Protein AF-A0A7J5WB20-F1 (afdb_monomer_lite)

Radius of gyration: 25.67 Å; chains: 1; bounding box: 65×52×54 Å

Sequence (97 aa):
MRTLISEVIPMSEERVEYGTKPAQFRLPQWAHEFLVRESAELQITKTDIVLRALEEYRRQRSDELLGREYAQTAAEDRVHAQAWDATLKDGLESGEW

Foldseek 3Di:
DDDDDPPPPPPPPPVPPPDPDDDDDDDDPVVVVVLVVVCVVVVHHSVVVVVVVVVVVVVVVVVVVVVVVCVVCVVVCPVVVVVVVVCPCPPVPPDDD

Structure (mmCIF, N/CA/C/O backbone):
data_AF-A0A7J5WB20-F1
#
_entry.id   AF-A0A7J5WB20-F1
#
loop_
_atom_site.group_PDB
_atom_site.id
_atom_site.type_symbol
_atom_site.label_atom_id
_atom_site.label_alt_id
_atom_site.label_comp_id
_atom_site.label_asym_id
_atom_site.label_entity_id
_atom_site.label_seq_id
_atom_site.pdbx_PDB_ins_code
_atom_site.Cartn_x
_atom_site.Cartn_y
_atom_site.Cartn_z
_atom_site.occupancy
_atom_site.B_iso_or_equiv
_atom_site.auth_seq_id
_atom_site.auth_comp_id
_atom_site.auth_asym_id
_atom_site.auth_atom_id
_atom_site.pdbx_PDB_model_num
ATOM 1 N N . MET A 1 1 ? 5.942 44.295 -38.901 1.00 38.94 1 MET A N 1
ATOM 2 C CA . MET A 1 1 ? 6.241 44.314 -37.453 1.00 38.94 1 MET A CA 1
ATOM 3 C C . MET A 1 1 ? 5.068 43.686 -36.721 1.00 38.94 1 MET A C 1
ATOM 5 O O . MET A 1 1 ? 3.994 44.269 -36.729 1.00 38.94 1 MET A O 1
ATOM 9 N N . ARG A 1 2 ? 5.231 42.467 -36.197 1.00 39.66 2 ARG A N 1
ATOM 10 C CA . ARG A 1 2 ? 4.198 41.737 -35.449 1.00 39.66 2 ARG A CA 1
ATOM 11 C C . ARG A 1 2 ? 4.810 41.362 -34.103 1.00 39.66 2 ARG A C 1
ATOM 13 O O . ARG A 1 2 ? 5.754 40.581 -34.063 1.00 39.66 2 ARG A O 1
ATOM 20 N N . THR A 1 3 ? 4.330 41.992 -33.044 1.00 42.38 3 THR A N 1
ATOM 21 C CA . THR A 1 3 ? 4.740 41.733 -31.664 1.00 42.38 3 THR A CA 1
ATOM 22 C C . THR A 1 3 ? 4.058 40.445 -31.212 1.00 42.38 3 THR A C 1
ATOM 24 O O . THR A 1 3 ? 2.830 40.380 -31.212 1.00 42.38 3 THR A O 1
ATOM 27 N N . LEU A 1 4 ? 4.831 39.407 -30.888 1.00 45.53 4 LEU A N 1
ATOM 28 C CA . LEU A 1 4 ? 4.315 38.206 -30.232 1.00 45.53 4 LEU A CA 1
ATOM 29 C C . LEU A 1 4 ? 4.317 38.467 -28.726 1.00 45.53 4 LEU A C 1
ATOM 31 O O . LEU A 1 4 ? 5.369 38.674 -28.123 1.00 45.53 4 LEU A O 1
ATOM 35 N N . ILE A 1 5 ? 3.120 38.520 -28.152 1.00 49.91 5 ILE A N 1
ATOM 36 C CA . ILE A 1 5 ? 2.901 38.572 -26.711 1.00 49.91 5 ILE A CA 1
ATOM 37 C C . ILE A 1 5 ? 3.311 37.202 -26.171 1.00 49.91 5 ILE A C 1
ATOM 39 O O . ILE A 1 5 ? 2.685 36.192 -26.479 1.00 49.91 5 ILE A O 1
ATOM 43 N N . SER A 1 6 ? 4.409 37.181 -25.420 1.00 45.25 6 SER A N 1
ATOM 44 C CA . SER A 1 6 ? 4.780 36.054 -24.573 1.00 45.25 6 SER A CA 1
ATOM 45 C C . SER A 1 6 ? 3.770 36.010 -23.431 1.00 45.25 6 SER A C 1
ATOM 47 O O . SER A 1 6 ? 3.848 36.812 -22.499 1.00 45.25 6 SER A O 1
ATOM 49 N N . GLU A 1 7 ? 2.771 35.138 -23.536 1.00 46.16 7 GLU A N 1
ATOM 50 C CA . GLU A 1 7 ? 1.910 34.802 -22.406 1.00 46.16 7 GLU A CA 1
ATOM 51 C C . GLU A 1 7 ? 2.742 33.981 -21.420 1.00 46.16 7 GLU A C 1
ATOM 53 O O . GLU A 1 7 ? 2.820 32.756 -21.467 1.00 46.16 7 GLU A O 1
ATOM 58 N N . VAL A 1 8 ? 3.431 34.702 -20.537 1.00 49.91 8 VAL A N 1
ATOM 59 C CA . VAL A 1 8 ? 3.986 34.149 -19.310 1.00 49.91 8 VAL A CA 1
ATOM 60 C C . VAL A 1 8 ? 2.789 33.737 -18.466 1.00 49.91 8 VAL A C 1
ATOM 62 O O . VAL A 1 8 ? 2.136 34.580 -17.854 1.00 49.91 8 VAL A O 1
ATOM 65 N N . ILE A 1 9 ? 2.473 32.443 -18.476 1.00 51.94 9 ILE A N 1
ATOM 66 C CA . ILE A 1 9 ? 1.544 31.842 -17.521 1.00 51.94 9 ILE A CA 1
ATOM 67 C C . ILE A 1 9 ? 2.116 32.152 -16.132 1.00 51.94 9 ILE A C 1
ATOM 69 O O . ILE A 1 9 ? 3.223 31.694 -15.832 1.00 51.94 9 ILE A O 1
ATOM 73 N N . PRO A 1 10 ? 1.433 32.940 -15.283 1.00 41.03 10 PRO A N 1
ATOM 74 C CA . PRO A 1 10 ? 1.880 33.104 -13.916 1.00 41.03 10 PRO A CA 1
ATOM 75 C C . PRO A 1 10 ? 1.727 31.744 -13.240 1.00 41.03 10 PRO A C 1
ATOM 77 O O . PRO A 1 10 ? 0.618 31.288 -12.966 1.00 41.03 10 PRO A O 1
ATOM 80 N N . MET A 1 11 ? 2.856 31.079 -12.996 1.00 41.00 11 MET A N 1
ATOM 81 C CA . MET A 1 11 ? 2.939 30.012 -12.011 1.00 41.00 11 MET A CA 1
ATOM 82 C C . MET A 1 11 ? 2.672 30.670 -10.661 1.00 41.00 11 MET A C 1
ATOM 84 O O . MET A 1 11 ? 3.585 31.149 -9.993 1.00 41.00 11 MET A O 1
ATOM 88 N N . SER A 1 12 ? 1.398 30.780 -10.291 1.00 48.44 12 SER A N 1
ATOM 89 C CA . SER A 1 12 ? 1.026 31.014 -8.909 1.00 48.44 12 SER A CA 1
ATOM 90 C C . SER A 1 12 ? 1.603 29.847 -8.121 1.00 48.44 12 SER A C 1
ATOM 92 O O . SER A 1 12 ? 1.083 28.733 -8.185 1.00 48.44 12 SER A O 1
ATOM 94 N N . GLU A 1 13 ? 2.712 30.094 -7.423 1.00 46.03 13 GLU A N 1
ATOM 95 C CA . GLU A 1 13 ? 3.204 29.255 -6.337 1.00 46.03 13 GLU A CA 1
ATOM 96 C C . GLU A 1 13 ? 2.174 29.299 -5.202 1.00 46.03 13 GLU A C 1
ATOM 98 O O . GLU A 1 13 ? 2.402 29.852 -4.126 1.00 46.03 13 GLU A O 1
ATOM 103 N N . GLU A 1 14 ? 1.001 28.718 -5.436 1.00 42.81 14 GLU A N 1
ATOM 104 C CA . GLU A 1 14 ? 0.169 28.240 -4.354 1.00 42.81 14 GLU A CA 1
ATOM 105 C C . GLU A 1 14 ? 0.960 27.078 -3.758 1.00 42.81 14 GLU A C 1
ATOM 107 O O . GLU A 1 14 ? 0.908 25.936 -4.216 1.00 42.81 14 GLU A O 1
ATOM 112 N N . ARG A 1 15 ? 1.802 27.393 -2.769 1.00 44.03 15 ARG A N 1
ATOM 113 C CA . ARG A 1 15 ? 2.320 26.389 -1.851 1.00 44.03 15 ARG A CA 1
ATOM 114 C C . ARG A 1 15 ? 1.095 25.825 -1.153 1.00 44.03 15 ARG A C 1
ATOM 116 O O . ARG A 1 15 ? 0.662 26.355 -0.136 1.00 44.03 15 ARG A O 1
ATOM 123 N N . VAL A 1 16 ? 0.497 24.798 -1.752 1.00 43.44 16 VAL A N 1
ATOM 124 C CA . VAL A 1 16 ? -0.521 23.987 -1.106 1.00 43.44 16 VAL A CA 1
ATOM 125 C C . VAL A 1 16 ? 0.179 23.412 0.110 1.00 43.44 16 VAL A C 1
ATOM 127 O O . VAL A 1 16 ? 0.992 22.495 0.015 1.00 43.44 16 VAL A O 1
ATOM 130 N N . GLU A 1 17 ? -0.058 24.031 1.258 1.00 43.62 17 GLU A N 1
ATOM 131 C CA . GLU A 1 17 ? 0.286 23.460 2.542 1.00 43.62 17 GLU A CA 1
ATOM 132 C C . GLU A 1 17 ? -0.507 22.151 2.607 1.00 43.62 17 GLU A C 1
ATOM 134 O O . GLU A 1 17 ? -1.719 22.149 2.835 1.00 43.62 17 GLU A O 1
ATOM 139 N N . TYR A 1 18 ? 0.144 21.026 2.301 1.00 51.94 18 TYR A N 1
ATOM 140 C CA . TYR A 1 18 ? -0.447 19.694 2.408 1.00 51.94 18 TYR A CA 1
ATOM 141 C C . TYR A 1 18 ? -0.582 19.334 3.892 1.00 51.94 18 TYR A C 1
ATOM 143 O O . TYR A 1 18 ? 0.033 18.396 4.390 1.00 51.94 18 TYR A O 1
ATOM 151 N N . GLY A 1 19 ? -1.376 20.106 4.632 1.00 55.00 19 GLY A N 1
ATOM 152 C CA . GLY A 1 19 ? -1.838 19.701 5.944 1.00 55.00 19 GLY A CA 1
ATOM 153 C C . GLY A 1 19 ? -2.626 18.410 5.773 1.00 55.00 19 GLY A C 1
ATOM 154 O O . GLY A 1 19 ? -3.632 18.378 5.059 1.00 55.00 19 GLY A O 1
ATOM 155 N N . THR A 1 20 ? -2.171 17.328 6.401 1.00 69.12 20 THR A N 1
ATOM 156 C CA . THR A 1 20 ? -2.898 16.058 6.413 1.00 69.12 20 THR A CA 1
ATOM 157 C C . THR A 1 20 ? -4.192 16.249 7.197 1.00 69.12 20 THR A C 1
ATOM 159 O O . THR A 1 20 ? -4.211 16.165 8.426 1.00 69.12 20 THR A O 1
ATOM 162 N N . LYS A 1 21 ? -5.288 16.557 6.497 1.00 80.94 21 LYS A N 1
ATOM 163 C CA . LYS A 1 21 ? -6.620 16.606 7.103 1.00 80.94 21 LYS A CA 1
ATOM 164 C C . LYS A 1 21 ? -7.089 15.173 7.369 1.00 80.94 21 LYS A C 1
ATOM 166 O O . LYS A 1 21 ? -7.007 14.345 6.460 1.00 80.94 21 LYS A O 1
ATOM 171 N N . PRO A 1 22 ? -7.602 14.861 8.572 1.00 81.88 22 PRO A N 1
ATOM 172 C CA . PRO A 1 22 ? -8.196 13.558 8.835 1.00 81.88 22 PRO A CA 1
ATOM 173 C C . PRO A 1 22 ? -9.345 13.295 7.857 1.00 81.88 22 PRO A C 1
ATOM 175 O O . PRO A 1 22 ? -10.269 14.102 7.749 1.00 81.88 22 PRO A O 1
ATOM 178 N N . ALA A 1 23 ? -9.291 12.167 7.153 1.00 85.19 23 ALA A N 1
ATOM 179 C CA . ALA A 1 23 ? -10.349 11.720 6.256 1.00 85.19 23 ALA A CA 1
ATOM 180 C C . ALA A 1 23 ? -11.135 10.571 6.900 1.00 85.19 23 ALA A C 1
ATOM 182 O O . ALA A 1 23 ? -10.564 9.712 7.570 1.00 85.19 23 ALA A O 1
ATOM 183 N N . GLN A 1 24 ? -12.450 10.546 6.679 1.00 89.56 24 GLN A N 1
ATOM 184 C CA . GLN A 1 24 ? -13.328 9.456 7.102 1.00 89.56 24 GLN A CA 1
ATOM 185 C C . GLN A 1 24 ? -13.943 8.800 5.869 1.00 89.56 24 GLN A C 1
ATOM 187 O O . GLN A 1 24 ? -14.426 9.483 4.969 1.00 89.56 24 GLN A O 1
ATOM 192 N N . PHE A 1 25 ? -13.948 7.472 5.833 1.00 90.25 25 PHE A N 1
ATOM 193 C CA . PHE A 1 25 ? -14.527 6.689 4.746 1.00 90.25 25 PHE A CA 1
ATOM 194 C C . PHE A 1 25 ? -15.193 5.433 5.301 1.00 90.25 25 PHE A C 1
ATOM 196 O O . PHE A 1 25 ? -14.894 4.977 6.405 1.00 90.25 25 PHE A O 1
ATOM 203 N N . ARG A 1 26 ? -16.142 4.888 4.537 1.00 94.31 26 ARG A N 1
ATOM 204 C CA . ARG A 1 26 ? -16.849 3.659 4.899 1.00 94.31 26 ARG A CA 1
ATOM 205 C C . ARG A 1 26 ? -16.148 2.467 4.273 1.00 94.31 26 ARG A C 1
ATOM 207 O O . ARG A 1 26 ? -15.760 2.519 3.110 1.00 94.31 26 ARG A O 1
ATOM 214 N N . LEU A 1 27 ? -16.036 1.394 5.043 1.00 95.25 27 LEU A N 1
ATOM 215 C CA . LEU A 1 27 ? -15.459 0.134 4.605 1.00 95.25 27 LEU A CA 1
ATOM 216 C C . LEU A 1 27 ? -16.492 -0.989 4.720 1.00 95.25 27 LEU A C 1
ATOM 218 O O . LEU A 1 27 ? -17.333 -0.949 5.624 1.00 95.25 27 LEU A O 1
ATOM 222 N N . PRO A 1 28 ? -16.426 -2.004 3.845 1.00 97.56 28 PRO A N 1
ATOM 223 C CA . PRO A 1 28 ? -17.145 -3.247 4.077 1.00 97.56 28 PRO A CA 1
ATOM 224 C C . PRO A 1 28 ? -16.632 -3.925 5.358 1.00 97.56 28 PRO A C 1
ATOM 226 O O . PRO A 1 28 ? -15.481 -3.738 5.759 1.00 97.56 28 PRO A O 1
ATOM 229 N N . GLN A 1 29 ? -17.484 -4.738 5.990 1.00 97.50 29 GLN A N 1
ATOM 230 C CA . GLN A 1 29 ? -17.191 -5.370 7.282 1.00 97.50 29 GLN A CA 1
ATOM 231 C C . GLN A 1 29 ? -15.866 -6.147 7.278 1.00 97.50 29 GLN A C 1
ATOM 233 O O . GLN A 1 29 ? -15.043 -5.941 8.167 1.00 97.50 29 GLN A O 1
ATOM 238 N N . TRP A 1 30 ? -15.621 -6.955 6.241 1.00 98.12 30 TRP A N 1
ATOM 239 C CA . TRP A 1 30 ? -14.396 -7.753 6.117 1.00 98.12 30 TRP A CA 1
ATOM 240 C C . TRP A 1 30 ? -13.124 -6.892 6.133 1.00 98.12 30 TRP A C 1
ATOM 242 O O . TRP A 1 30 ? -12.111 -7.285 6.705 1.00 98.12 30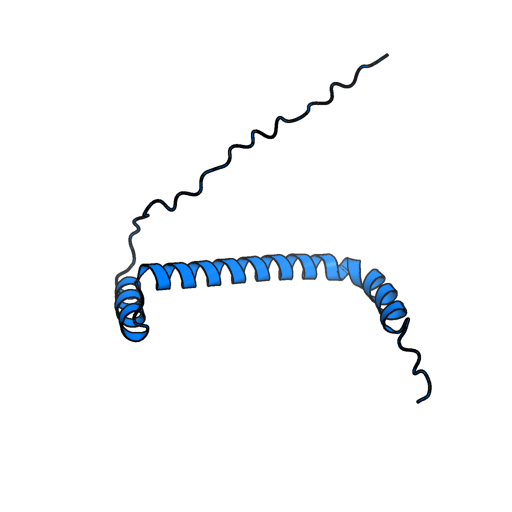 TRP A O 1
ATOM 252 N N . ALA A 1 31 ? -13.167 -5.697 5.534 1.00 97.19 31 ALA A N 1
ATOM 253 C CA . ALA A 1 31 ? -12.014 -4.805 5.476 1.00 97.19 31 ALA A CA 1
ATOM 254 C C . ALA A 1 31 ? -11.763 -4.168 6.843 1.00 97.19 31 ALA A C 1
ATOM 256 O O . ALA A 1 31 ? -10.618 -3.992 7.248 1.00 97.19 31 ALA A O 1
ATOM 257 N N . HIS A 1 32 ? -12.825 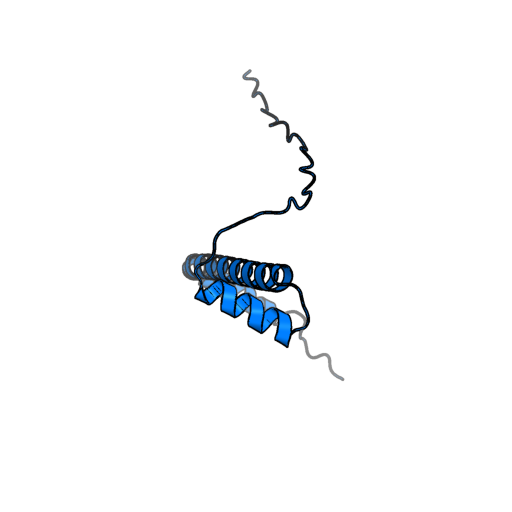-3.866 7.591 1.00 97.12 32 HIS A N 1
ATOM 258 C CA . HIS A 1 32 ? -12.672 -3.394 8.959 1.00 97.12 32 HIS A CA 1
ATOM 259 C C . HIS A 1 32 ? -12.088 -4.481 9.876 1.00 97.12 32 HIS A C 1
ATOM 261 O O . HIS A 1 32 ? -11.181 -4.186 10.652 1.00 97.12 32 HIS A O 1
ATOM 267 N N . GLU A 1 33 ? -12.558 -5.726 9.758 1.00 98.00 33 GLU A N 1
ATOM 268 C CA . GLU A 1 33 ? -12.021 -6.880 10.494 1.00 98.00 33 GLU A CA 1
ATOM 269 C C . GLU A 1 33 ? -10.544 -7.124 10.166 1.00 98.00 33 GLU A C 1
ATOM 271 O O . GLU A 1 33 ? -9.735 -7.304 11.076 1.00 98.00 33 GLU A O 1
ATOM 276 N N . PHE A 1 34 ? -10.179 -7.041 8.883 1.00 97.88 34 PHE A N 1
ATOM 277 C CA . PHE A 1 34 ? -8.790 -7.083 8.432 1.00 97.88 34 PHE A CA 1
ATOM 278 C C . PHE A 1 34 ? -7.955 -5.993 9.113 1.00 97.88 34 PHE A C 1
ATOM 280 O O . PHE A 1 34 ? -6.972 -6.306 9.777 1.00 97.88 34 PHE A O 1
ATOM 287 N N . LEU A 1 35 ? -8.377 -4.724 9.040 1.00 97.56 35 LEU A N 1
ATOM 288 C CA . LEU A 1 35 ? -7.637 -3.621 9.661 1.00 97.56 35 LEU A CA 1
ATOM 289 C C . LEU A 1 35 ? -7.463 -3.814 11.171 1.00 97.56 35 LEU A C 1
ATOM 291 O O . LEU A 1 35 ? -6.392 -3.521 11.690 1.00 97.56 35 LEU A O 1
ATOM 295 N N . VAL A 1 36 ? -8.493 -4.291 11.880 1.00 97.75 36 VAL A N 1
ATOM 296 C CA . VAL A 1 36 ? -8.403 -4.590 13.319 1.00 97.75 36 VAL A CA 1
ATOM 297 C C . VAL A 1 36 ? -7.333 -5.643 13.582 1.00 97.75 36 VAL A C 1
ATOM 299 O O . VAL A 1 36 ? -6.444 -5.389 14.394 1.00 97.75 36 VAL A O 1
ATOM 302 N N . ARG A 1 37 ? -7.390 -6.782 12.885 1.00 98.38 37 ARG A N 1
ATOM 303 C CA . ARG A 1 37 ? -6.450 -7.888 13.084 1.00 98.38 37 ARG A CA 1
ATOM 304 C C . ARG A 1 37 ? -5.013 -7.470 12.776 1.00 98.38 37 ARG A C 1
ATOM 306 O O . ARG A 1 37 ? -4.163 -7.572 13.652 1.00 98.38 37 ARG A O 1
ATOM 313 N N . GLU A 1 38 ? -4.761 -6.930 11.587 1.00 98.19 38 GLU A N 1
ATOM 314 C CA . GLU A 1 38 ? -3.401 -6.573 11.155 1.00 98.19 38 GLU A CA 1
ATOM 315 C C . GLU A 1 38 ? -2.790 -5.471 12.029 1.00 98.19 38 GLU A C 1
ATOM 317 O O . GLU A 1 38 ? -1.609 -5.518 12.365 1.00 98.19 38 GLU A O 1
ATOM 322 N N . SER A 1 39 ? -3.595 -4.482 12.440 1.00 97.69 39 SER A N 1
ATOM 323 C CA . SER A 1 39 ? -3.125 -3.425 13.345 1.00 97.69 39 SER A CA 1
ATOM 324 C C . SER A 1 39 ? -2.693 -3.984 14.705 1.00 97.69 39 SER A C 1
ATOM 326 O O . SER A 1 39 ? -1.684 -3.546 15.257 1.00 97.69 39 SER A O 1
ATOM 328 N N . ALA A 1 40 ? -3.409 -4.992 15.218 1.00 97.75 40 ALA A N 1
ATOM 329 C CA . ALA A 1 40 ? -3.068 -5.659 16.468 1.00 97.75 40 ALA A CA 1
ATOM 330 C C . ALA A 1 40 ? -1.820 -6.544 16.326 1.00 97.75 40 ALA A C 1
ATOM 332 O O . ALA A 1 40 ? -0.933 -6.476 17.174 1.00 97.75 40 ALA A O 1
ATOM 333 N N . GLU A 1 41 ? -1.731 -7.333 15.251 1.00 98.12 41 GLU A N 1
ATOM 334 C CA . GLU A 1 41 ? -0.592 -8.223 14.987 1.00 98.12 41 GLU A CA 1
ATOM 335 C C . GLU A 1 41 ? 0.715 -7.445 14.791 1.00 98.12 41 GLU A C 1
ATOM 337 O O . GLU A 1 41 ? 1.754 -7.832 15.324 1.00 98.12 41 GLU A O 1
ATOM 342 N N . LEU A 1 42 ? 0.662 -6.318 14.076 1.00 97.12 42 LEU A N 1
ATOM 343 C CA . LEU A 1 42 ? 1.833 -5.490 13.778 1.00 97.12 42 LEU A CA 1
ATOM 344 C C . LEU A 1 42 ? 2.103 -4.401 14.823 1.00 97.12 42 LEU A C 1
ATOM 346 O O . LEU A 1 42 ? 3.099 -3.692 14.701 1.00 97.12 42 LEU A O 1
ATOM 350 N N . GLN A 1 43 ? 1.236 -4.257 15.831 1.00 97.75 43 GLN A N 1
ATOM 351 C CA . GLN A 1 43 ? 1.301 -3.202 16.853 1.00 97.75 43 GLN A CA 1
ATOM 352 C C . GLN A 1 43 ? 1.373 -1.779 16.265 1.00 97.75 43 GLN A C 1
ATOM 354 O O . GLN A 1 43 ? 2.081 -0.912 16.776 1.00 97.75 43 GLN A O 1
ATOM 359 N N . ILE A 1 44 ? 0.628 -1.528 1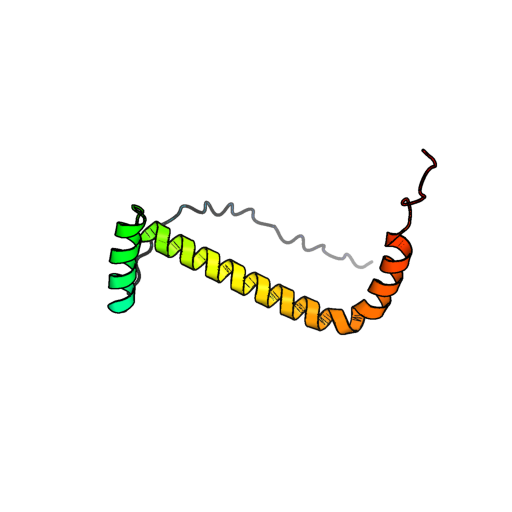5.187 1.00 97.00 44 ILE A N 1
ATOM 360 C CA . ILE A 1 44 ? 0.535 -0.211 14.535 1.00 97.00 44 ILE A CA 1
ATOM 361 C C . ILE A 1 44 ? -0.915 0.260 14.463 1.00 97.00 44 ILE A C 1
ATOM 363 O O . ILE A 1 44 ? -1.838 -0.465 14.828 1.00 97.00 44 ILE A O 1
ATOM 367 N N . THR A 1 45 ? -1.157 1.484 13.996 1.00 97.06 45 THR A N 1
ATOM 368 C CA . THR A 1 45 ? -2.530 1.984 13.874 1.00 97.06 45 THR A CA 1
ATOM 369 C C . THR A 1 45 ? -3.211 1.457 12.608 1.00 97.06 45 THR A C 1
ATOM 371 O O . THR A 1 45 ? -2.571 1.155 11.601 1.00 97.06 45 THR A O 1
ATOM 374 N N . LYS A 1 46 ? -4.550 1.411 12.609 1.00 95.25 46 LYS A N 1
ATOM 375 C CA . LYS A 1 46 ? -5.331 1.128 11.389 1.00 95.25 46 LYS A CA 1
ATOM 376 C C . LYS A 1 46 ? -5.006 2.118 10.264 1.00 95.25 46 LYS A C 1
ATOM 378 O O . LYS A 1 46 ? -5.007 1.734 9.099 1.00 95.25 46 LYS A O 1
ATOM 383 N N . THR A 1 47 ? -4.713 3.372 10.613 1.00 94.50 47 THR A N 1
ATOM 384 C CA . THR A 1 47 ? -4.286 4.403 9.661 1.00 94.50 47 THR A CA 1
ATOM 385 C C . THR A 1 47 ? -2.976 4.014 8.986 1.00 94.50 47 THR A C 1
ATOM 387 O O . THR A 1 47 ? -2.892 4.105 7.767 1.00 94.50 47 THR A O 1
ATOM 390 N N . ASP A 1 48 ? -1.994 3.507 9.733 1.00 95.50 48 ASP A N 1
ATOM 391 C CA . ASP A 1 48 ? -0.715 3.067 9.162 1.00 95.50 48 ASP A CA 1
ATOM 392 C C . ASP A 1 48 ? -0.903 1.914 8.173 1.00 95.50 48 ASP A C 1
ATOM 394 O O . ASP A 1 48 ? -0.292 1.909 7.106 1.00 95.50 48 ASP A O 1
ATOM 398 N N . ILE A 1 49 ? -1.789 0.962 8.485 1.00 96.75 49 ILE A N 1
ATOM 399 C CA . ILE A 1 49 ? -2.138 -0.131 7.564 1.00 96.75 49 ILE A CA 1
ATOM 400 C C . ILE A 1 49 ? -2.748 0.424 6.271 1.00 96.75 49 ILE A C 1
ATOM 402 O O . ILE A 1 49 ? -2.347 0.026 5.178 1.00 96.75 49 ILE A O 1
ATOM 406 N N . VAL A 1 50 ? -3.686 1.372 6.379 1.00 95.62 50 VAL A N 1
ATOM 407 C CA . VAL A 1 50 ? -4.307 2.019 5.212 1.00 95.62 50 VAL A CA 1
ATOM 408 C C . VAL A 1 50 ? -3.267 2.777 4.387 1.00 95.62 50 VAL A C 1
ATOM 410 O O . VAL A 1 50 ? -3.255 2.648 3.166 1.00 95.62 50 VAL A O 1
ATOM 413 N N . LEU A 1 51 ? -2.369 3.528 5.026 1.00 94.56 51 LEU A N 1
ATOM 414 C CA . LEU A 1 51 ? -1.311 4.265 4.334 1.00 94.56 51 LEU A CA 1
ATOM 415 C C . LEU A 1 51 ? -0.350 3.323 3.603 1.00 94.56 51 LEU A C 1
ATOM 417 O O . LEU A 1 51 ? -0.008 3.585 2.453 1.00 94.56 51 LEU A O 1
ATOM 421 N N . ARG A 1 52 ? 0.026 2.194 4.216 1.00 96.44 52 ARG A N 1
ATOM 422 C CA . ARG A 1 52 ? 0.837 1.158 3.557 1.00 96.44 52 ARG A CA 1
ATOM 423 C C . ARG A 1 52 ? 0.130 0.571 2.337 1.00 96.44 52 ARG A C 1
ATOM 425 O O . ARG A 1 52 ? 0.752 0.437 1.289 1.00 96.44 52 ARG A O 1
ATOM 432 N N . ALA A 1 53 ? -1.162 0.265 2.449 1.00 95.31 53 ALA A N 1
ATOM 433 C CA . ALA A 1 53 ? -1.946 -0.249 1.327 1.00 95.31 53 ALA A CA 1
ATOM 434 C C . ALA A 1 53 ? -2.062 0.770 0.178 1.00 95.31 53 ALA A C 1
ATOM 436 O O . ALA A 1 53 ? -1.965 0.401 -0.991 1.00 95.31 53 ALA A O 1
ATOM 437 N N . LEU A 1 54 ? -2.236 2.056 0.499 1.00 95.12 54 LEU A N 1
ATOM 438 C CA . LEU A 1 54 ? -2.286 3.128 -0.498 1.00 95.12 54 LEU A CA 1
ATOM 439 C C . LEU A 1 54 ? -0.936 3.344 -1.185 1.00 95.12 54 LEU A C 1
ATOM 441 O O . LEU A 1 54 ? -0.902 3.558 -2.394 1.00 95.12 54 LEU A O 1
ATOM 445 N N . GLU A 1 55 ? 0.165 3.268 -0.439 1.00 94.44 55 GLU A N 1
ATOM 446 C CA . GLU A 1 55 ? 1.512 3.372 -0.999 1.00 94.44 55 GLU A CA 1
ATOM 447 C C . GLU A 1 55 ? 1.815 2.204 -1.943 1.00 94.44 55 GLU A C 1
ATOM 449 O O . GLU A 1 55 ? 2.308 2.413 -3.051 1.00 94.44 55 GLU A O 1
ATOM 454 N N . GLU A 1 56 ? 1.443 0.986 -1.550 1.00 95.50 56 GLU A N 1
ATOM 455 C CA . GLU A 1 56 ? 1.570 -0.200 -2.394 1.00 95.50 56 GLU A CA 1
ATOM 456 C C . GLU A 1 56 ? 0.767 -0.052 -3.694 1.00 95.50 56 GLU A C 1
ATOM 458 O O . GLU A 1 56 ? 1.297 -0.259 -4.785 1.00 95.50 56 GLU A O 1
ATOM 463 N N . TYR A 1 57 ? -0.490 0.390 -3.595 1.00 94.62 57 TYR A N 1
ATOM 464 C CA . TYR A 1 57 ? -1.329 0.650 -4.764 1.00 94.62 57 TYR A CA 1
ATOM 465 C C . TYR A 1 57 ? -0.736 1.742 -5.667 1.00 94.62 57 TYR A C 1
ATOM 467 O O . TYR A 1 57 ? -0.719 1.602 -6.891 1.00 94.62 57 TYR A O 1
ATOM 475 N N . ARG A 1 58 ? -0.205 2.823 -5.079 1.00 93.81 58 ARG A N 1
ATOM 476 C CA . ARG A 1 58 ? 0.471 3.900 -5.816 1.00 93.81 58 ARG A CA 1
ATOM 477 C C . ARG A 1 58 ? 1.678 3.370 -6.586 1.00 93.81 58 ARG A C 1
ATOM 479 O O . ARG A 1 58 ? 1.830 3.715 -7.757 1.00 93.81 58 ARG A O 1
ATOM 486 N N . ARG A 1 59 ? 2.497 2.518 -5.959 1.00 93.44 59 ARG A N 1
ATOM 487 C CA . ARG A 1 59 ? 3.656 1.887 -6.604 1.00 93.44 59 ARG A CA 1
ATOM 488 C C . ARG A 1 59 ? 3.228 0.995 -7.764 1.00 93.44 59 ARG A C 1
ATOM 490 O O . ARG A 1 59 ? 3.702 1.202 -8.871 1.00 93.44 59 ARG A O 1
ATOM 497 N N . GLN A 1 60 ? 2.259 0.105 -7.552 1.00 93.00 60 GLN A N 1
ATOM 498 C CA . GLN A 1 60 ? 1.738 -0.772 -8.609 1.00 93.00 60 GLN A CA 1
ATOM 499 C C . GLN A 1 60 ? 1.223 0.020 -9.814 1.00 93.00 60 GLN A C 1
ATOM 501 O O . GLN A 1 60 ? 1.529 -0.312 -10.954 1.00 93.00 60 GLN A O 1
ATOM 506 N N . ARG A 1 61 ? 0.493 1.117 -9.581 1.00 90.94 61 ARG A N 1
ATOM 507 C CA . ARG A 1 61 ? 0.010 1.990 -10.661 1.00 90.94 61 ARG A CA 1
ATOM 508 C C . ARG A 1 61 ? 1.142 2.695 -11.406 1.00 90.94 61 ARG A C 1
ATOM 510 O O . ARG A 1 61 ? 1.032 2.879 -12.616 1.00 90.94 61 ARG A O 1
ATOM 517 N N . SER A 1 62 ? 2.203 3.085 -10.702 1.00 88.56 62 SER A N 1
ATOM 518 C CA . SER A 1 62 ? 3.406 3.651 -11.320 1.00 88.56 62 SER A CA 1
ATOM 519 C C . SER A 1 62 ? 4.129 2.612 -12.177 1.00 88.56 62 SER A C 1
ATOM 521 O O . SER A 1 62 ? 4.481 2.905 -13.316 1.00 88.56 62 SER A O 1
ATOM 523 N N . ASP A 1 63 ? 4.294 1.393 -11.668 1.00 88.75 63 ASP A N 1
ATOM 524 C CA . ASP A 1 63 ? 4.957 0.297 -12.379 1.00 88.75 63 ASP A CA 1
ATOM 525 C C . ASP A 1 63 ? 4.156 -0.133 -13.616 1.00 88.75 63 ASP A C 1
ATOM 527 O O . ASP A 1 63 ? 4.726 -0.357 -14.681 1.00 88.75 63 ASP A O 1
ATOM 531 N N . GLU A 1 64 ? 2.824 -0.180 -13.520 1.00 89.38 64 GLU A N 1
ATOM 532 C CA . GLU A 1 64 ? 1.939 -0.407 -14.667 1.00 89.38 64 GLU A CA 1
ATOM 533 C C . GLU A 1 64 ? 2.093 0.673 -15.741 1.00 89.38 64 GLU A C 1
ATOM 535 O O . GLU A 1 64 ? 2.084 0.358 -16.931 1.00 89.38 64 GLU A O 1
ATOM 540 N N . LEU A 1 65 ? 2.193 1.943 -15.336 1.00 86.69 65 LEU A N 1
ATOM 541 C CA . LEU A 1 65 ? 2.378 3.056 -16.263 1.00 86.69 65 LEU A CA 1
ATOM 542 C C . LEU A 1 65 ? 3.731 2.933 -16.964 1.00 86.69 65 LEU A C 1
ATOM 544 O O . LEU A 1 65 ? 3.773 2.911 -18.189 1.00 86.69 65 LEU A O 1
ATOM 548 N N . LEU A 1 66 ? 4.811 2.757 -16.200 1.00 84.75 66 LEU A N 1
ATOM 549 C CA . LEU A 1 66 ? 6.152 2.560 -16.747 1.00 84.75 66 LEU A CA 1
ATOM 550 C C . LEU A 1 66 ? 6.196 1.358 -17.689 1.00 84.75 66 LEU A C 1
ATOM 552 O O . LEU A 1 66 ? 6.705 1.473 -18.796 1.00 84.75 66 LEU A O 1
ATOM 556 N N . GLY A 1 67 ? 5.618 0.222 -17.296 1.00 82.62 67 GLY A N 1
ATOM 557 C CA . GLY A 1 67 ? 5.565 -0.973 -18.134 1.00 82.62 67 GLY A CA 1
ATOM 558 C C . GLY A 1 67 ? 4.821 -0.747 -19.452 1.00 82.62 67 GLY A C 1
ATOM 559 O O . GLY A 1 67 ? 5.248 -1.258 -20.486 1.00 82.62 67 GLY A O 1
ATOM 560 N N . ARG A 1 68 ? 3.737 0.040 -19.445 1.00 81.62 68 ARG A N 1
ATOM 561 C CA . ARG A 1 68 ? 3.010 0.409 -20.671 1.00 81.62 68 ARG A CA 1
ATOM 562 C C . ARG A 1 68 ? 3.830 1.322 -21.567 1.00 81.62 68 ARG A C 1
ATOM 564 O O . ARG A 1 68 ? 3.896 1.047 -22.760 1.00 81.62 68 ARG A O 1
ATOM 571 N N . GLU A 1 69 ? 4.447 2.356 -21.004 1.00 79.44 69 GLU A N 1
ATOM 572 C CA . GLU A 1 69 ? 5.299 3.279 -21.758 1.00 79.44 69 GLU A CA 1
ATOM 573 C C . GLU A 1 69 ? 6.491 2.520 -22.351 1.00 79.44 69 GLU A C 1
ATOM 575 O O . GLU A 1 69 ? 6.645 2.499 -23.564 1.00 79.44 69 GLU A O 1
ATOM 580 N N . TYR A 1 70 ? 7.241 1.751 -21.552 1.00 76.75 70 TYR A N 1
ATOM 581 C CA . TYR A 1 70 ? 8.334 0.915 -22.058 1.00 76.75 70 TYR A CA 1
ATOM 582 C C . TYR A 1 70 ? 7.881 -0.078 -23.129 1.00 76.75 70 TYR A C 1
ATOM 584 O O . TYR A 1 70 ? 8.609 -0.292 -24.090 1.00 76.75 70 TYR A O 1
ATOM 592 N N . ALA A 1 71 ? 6.701 -0.691 -23.007 1.00 75.62 71 ALA A N 1
ATOM 593 C CA . ALA A 1 71 ? 6.188 -1.584 -24.045 1.00 75.62 71 ALA A CA 1
ATOM 594 C C . ALA A 1 71 ? 5.852 -0.845 -25.353 1.00 75.62 71 ALA A C 1
ATOM 596 O O . ALA A 1 71 ? 6.025 -1.420 -26.429 1.00 75.62 71 ALA A O 1
ATOM 597 N N . GLN A 1 72 ? 5.389 0.406 -25.273 1.00 75.50 72 GLN A N 1
ATOM 598 C CA . GLN A 1 72 ? 5.130 1.255 -26.438 1.00 75.50 72 GLN A CA 1
ATOM 599 C C . GLN A 1 72 ? 6.441 1.719 -27.083 1.00 75.50 72 GLN A C 1
ATOM 601 O O . GLN A 1 72 ? 6.621 1.542 -28.288 1.00 75.50 72 GLN A O 1
ATOM 606 N N . THR A 1 73 ? 7.395 2.205 -26.287 1.00 68.75 73 THR A N 1
ATOM 607 C CA . THR A 1 73 ? 8.683 2.699 -26.790 1.00 68.75 73 THR A CA 1
ATOM 608 C C . THR A 1 73 ? 9.616 1.570 -27.217 1.00 68.75 73 THR A C 1
ATOM 610 O O . THR A 1 73 ? 10.400 1.756 -28.135 1.00 68.75 73 THR A O 1
ATOM 613 N N . ALA A 1 74 ? 9.509 0.356 -26.663 1.00 64.50 74 ALA A N 1
ATOM 614 C CA . ALA A 1 74 ? 10.353 -0.788 -27.040 1.00 64.50 74 ALA A CA 1
ATOM 615 C C . ALA A 1 74 ? 10.196 -1.237 -28.505 1.00 64.50 74 ALA A C 1
ATOM 617 O O . ALA A 1 74 ? 11.025 -2.005 -29.000 1.00 64.50 74 ALA A O 1
ATOM 618 N N . ALA A 1 75 ? 9.149 -0.804 -29.213 1.00 60.25 75 ALA A N 1
ATOM 619 C CA . ALA A 1 75 ? 9.048 -0.995 -30.659 1.00 60.25 75 ALA A CA 1
ATOM 620 C C . ALA A 1 75 ? 9.947 -0.014 -31.440 1.00 60.25 75 ALA A C 1
ATOM 622 O O . ALA A 1 75 ? 10.499 -0.390 -32.473 1.00 60.25 75 ALA A O 1
ATOM 623 N N . GLU A 1 76 ? 10.139 1.199 -30.920 1.00 60.84 76 GLU A N 1
ATOM 624 C CA . GLU A 1 76 ? 10.933 2.285 -31.512 1.00 60.84 76 GLU A CA 1
ATOM 625 C C . GLU A 1 76 ? 12.402 2.250 -31.028 1.00 60.84 76 GLU A C 1
ATOM 627 O O . GLU A 1 76 ? 13.331 2.469 -31.806 1.00 60.84 76 GLU A O 1
ATOM 632 N N . ASP A 1 77 ? 12.637 1.837 -29.780 1.00 56.06 77 ASP A N 1
ATOM 633 C CA . 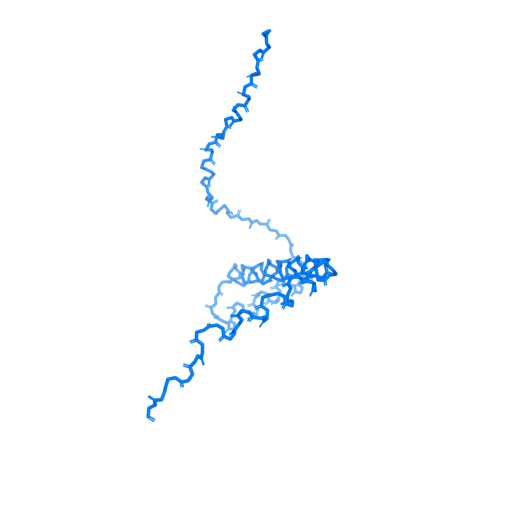ASP A 1 77 ? 13.937 1.864 -29.099 1.00 56.06 77 ASP A CA 1
ATOM 634 C C . ASP A 1 77 ? 14.868 0.688 -29.412 1.00 56.06 77 ASP A C 1
ATOM 636 O O . ASP A 1 77 ? 16.037 0.733 -29.034 1.00 56.06 77 ASP A O 1
ATOM 640 N N . ARG A 1 78 ? 14.441 -0.362 -30.131 1.00 58.03 78 ARG A N 1
ATOM 641 C CA . ARG A 1 78 ? 15.368 -1.462 -30.500 1.00 58.03 78 ARG A CA 1
ATOM 642 C C . ARG A 1 78 ? 16.562 -0.975 -31.321 1.00 58.03 78 ARG A C 1
ATOM 644 O O . ARG A 1 78 ? 17.646 -1.539 -31.202 1.00 58.03 78 ARG A O 1
ATOM 651 N N . VAL A 1 79 ? 16.365 0.063 -32.134 1.00 59.19 79 VAL A N 1
ATOM 652 C CA . VAL A 1 79 ? 17.425 0.678 -32.946 1.00 59.19 79 VAL A CA 1
ATOM 653 C C . VAL A 1 79 ? 18.373 1.502 -32.069 1.00 59.19 79 VAL A C 1
ATOM 655 O O . VAL A 1 79 ? 19.585 1.454 -32.263 1.00 59.19 79 VAL A O 1
ATOM 658 N N . HIS A 1 80 ? 17.848 2.199 -31.058 1.00 57.72 80 HIS A N 1
ATOM 659 C CA . HIS A 1 80 ? 18.660 2.961 -30.109 1.00 57.72 80 HIS A CA 1
ATOM 660 C C . HIS A 1 80 ? 19.405 2.051 -29.125 1.00 57.72 80 HIS A C 1
ATOM 662 O O . HIS A 1 80 ? 20.597 2.247 -28.912 1.00 57.72 80 HIS A O 1
ATOM 668 N N . ALA A 1 81 ? 18.769 1.006 -28.594 1.00 60.78 81 ALA A N 1
ATOM 669 C CA . ALA A 1 81 ? 19.384 0.055 -27.670 1.00 60.78 81 ALA A CA 1
ATOM 670 C C . ALA A 1 81 ? 20.634 -0.620 -28.262 1.00 60.78 81 ALA A C 1
ATOM 672 O O . ALA A 1 81 ? 21.640 -0.730 -27.571 1.00 60.78 81 ALA A O 1
ATOM 673 N N . GLN A 1 82 ? 20.622 -0.982 -29.553 1.00 60.59 82 GLN A N 1
ATOM 674 C CA . GLN A 1 82 ? 21.804 -1.520 -30.247 1.00 60.59 82 GLN A CA 1
ATOM 675 C C . GLN A 1 82 ? 22.969 -0.518 -30.323 1.00 60.59 82 GLN A C 1
ATOM 677 O O . GLN A 1 82 ? 24.129 -0.925 -30.291 1.00 60.59 82 GLN A O 1
ATOM 682 N N . ALA A 1 83 ? 22.680 0.785 -30.398 1.00 62.06 83 ALA A N 1
ATOM 683 C CA . ALA A 1 83 ? 23.703 1.829 -30.395 1.00 62.06 83 ALA A CA 1
ATOM 684 C C . ALA A 1 83 ? 24.316 2.041 -28.997 1.00 62.06 83 ALA A C 1
ATOM 686 O O . ALA A 1 83 ? 25.521 2.253 -28.888 1.00 62.06 83 ALA A O 1
ATOM 687 N N . TRP A 1 84 ? 23.519 1.929 -27.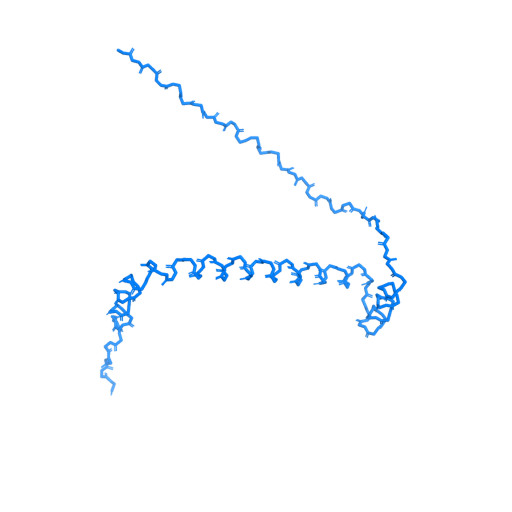929 1.00 62.06 84 TRP A N 1
ATOM 688 C CA . TRP A 1 84 ? 24.014 1.992 -26.547 1.00 62.06 84 TRP A CA 1
ATOM 689 C C . TRP A 1 84 ? 24.810 0.738 -26.154 1.00 62.06 84 TRP A C 1
ATOM 691 O O . TRP A 1 84 ? 25.823 0.849 -25.462 1.00 62.06 84 TRP A O 1
ATOM 701 N N . ASP A 1 85 ? 24.428 -0.438 -26.658 1.00 63.94 85 ASP A N 1
ATOM 702 C CA . ASP A 1 85 ? 25.142 -1.704 -26.424 1.00 63.94 85 ASP A CA 1
ATOM 703 C C . ASP A 1 85 ? 26.585 -1.672 -26.964 1.00 63.94 85 ASP A C 1
ATOM 705 O O . ASP A 1 85 ? 27.499 -2.249 -26.374 1.00 63.94 85 ASP A O 1
ATOM 709 N N . ALA A 1 86 ? 26.827 -0.905 -28.034 1.00 64.50 86 ALA A N 1
ATOM 710 C CA . ALA A 1 86 ? 28.170 -0.663 -28.560 1.00 64.50 86 ALA A CA 1
ATOM 711 C C . ALA A 1 86 ? 29.056 0.161 -27.603 1.00 64.50 86 ALA A C 1
ATOM 713 O O . ALA A 1 86 ? 30.271 -0.020 -27.591 1.00 64.50 86 ALA A O 1
ATOM 714 N N . THR A 1 87 ? 28.459 1.026 -26.776 1.00 65.12 87 THR A N 1
ATOM 715 C CA . THR A 1 87 ? 29.173 1.874 -25.800 1.00 65.12 87 THR A CA 1
ATOM 716 C C . THR A 1 87 ? 29.330 1.241 -24.416 1.00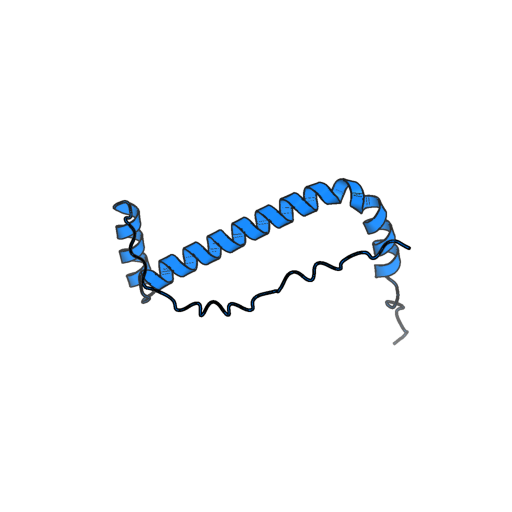 65.12 87 THR A C 1
ATOM 718 O O . THR A 1 87 ? 30.126 1.716 -23.616 1.00 65.12 87 THR A O 1
ATOM 721 N N . LEU A 1 88 ? 28.636 0.134 -24.121 1.00 64.75 88 LEU A N 1
ATOM 722 C CA . LEU A 1 88 ? 28.694 -0.533 -22.809 1.00 64.75 88 LEU A CA 1
ATOM 723 C C . LEU A 1 88 ? 30.075 -1.125 -22.463 1.00 64.75 88 LEU A C 1
ATOM 725 O O . LEU A 1 88 ? 30.345 -1.416 -21.300 1.00 64.75 88 LEU A O 1
ATOM 729 N N . LYS A 1 89 ? 30.949 -1.313 -23.461 1.00 63.91 89 LYS A N 1
ATOM 730 C CA . LYS A 1 89 ? 32.330 -1.803 -23.290 1.00 63.91 89 LYS A CA 1
ATOM 731 C C . LYS A 1 89 ? 33.383 -0.694 -23.309 1.00 63.91 89 LYS A C 1
ATOM 733 O O . LYS A 1 89 ? 34.564 -0.990 -23.135 1.00 63.91 89 LYS A O 1
ATOM 738 N N . ASP A 1 90 ? 32.973 0.552 -23.523 1.00 61.84 90 ASP A N 1
ATOM 739 C CA . ASP A 1 90 ? 33.886 1.687 -23.583 1.00 61.84 90 ASP A CA 1
ATOM 740 C C . ASP A 1 90 ? 34.408 1.991 -22.164 1.00 61.84 90 ASP A C 1
ATOM 742 O O . ASP A 1 90 ? 33.629 2.233 -21.241 1.00 61.84 90 ASP A O 1
ATOM 746 N N . GLY A 1 91 ? 35.724 1.878 -21.955 1.00 62.03 91 GLY A N 1
ATOM 747 C CA . GLY A 1 91 ? 36.372 2.019 -20.639 1.00 62.03 91 GLY A CA 1
ATOM 748 C C . GLY A 1 91 ? 36.568 0.730 -19.820 1.00 62.03 91 GLY A C 1
ATOM 749 O O . GLY A 1 91 ? 37.119 0.800 -18.724 1.00 62.03 91 GLY A O 1
ATOM 750 N N . LEU A 1 92 ? 36.181 -0.445 -20.337 1.00 62.75 92 LEU A N 1
ATOM 751 C CA . LEU A 1 92 ? 36.486 -1.761 -19.739 1.00 62.75 92 LEU A CA 1
ATOM 752 C C . LEU A 1 92 ? 37.753 -2.406 -20.326 1.00 62.75 92 LEU A C 1
ATOM 754 O O . LEU A 1 92 ? 37.904 -3.628 -20.271 1.00 62.75 92 LEU A O 1
ATOM 758 N N . GLU A 1 93 ? 38.667 -1.609 -20.890 1.00 64.94 93 GLU A N 1
ATOM 759 C CA . GLU A 1 93 ? 39.996 -2.106 -21.240 1.00 64.94 93 GLU A CA 1
ATOM 760 C C . GLU A 1 93 ? 40.627 -2.689 -19.976 1.00 64.94 93 GLU A C 1
ATOM 762 O O . GLU A 1 93 ? 40.890 -1.989 -18.998 1.00 64.94 93 GLU A O 1
ATOM 767 N N . SER A 1 94 ? 40.789 -4.010 -19.983 1.00 60.34 94 SER A N 1
ATOM 768 C CA . SER A 1 94 ? 41.486 -4.774 -18.965 1.00 60.34 94 SER A CA 1
ATOM 769 C C . SER A 1 94 ? 42.943 -4.327 -18.956 1.00 60.34 94 SER A C 1
ATOM 771 O O . SER A 1 94 ? 43.787 -4.931 -19.615 1.00 60.34 94 SER A O 1
ATOM 773 N N . GLY A 1 95 ? 43.204 -3.225 -18.255 1.00 50.94 95 GLY A N 1
ATOM 774 C CA . GLY A 1 95 ? 44.537 -2.775 -17.913 1.00 50.94 95 GLY A CA 1
ATOM 775 C C . GLY A 1 95 ? 45.222 -3.888 -17.137 1.00 50.94 95 GLY A C 1
ATOM 776 O O . GLY A 1 95 ? 44.734 -4.315 -16.089 1.00 50.94 95 GLY A O 1
ATOM 777 N N . GLU A 1 96 ? 46.298 -4.382 -17.735 1.00 51.84 96 GLU A N 1
ATOM 778 C CA . GLU A 1 96 ? 47.241 -5.351 -17.200 1.00 51.84 96 GLU A CA 1
ATOM 779 C C . GLU A 1 96 ? 47.555 -5.050 -15.724 1.00 51.84 96 GLU A C 1
ATOM 781 O O . GLU A 1 96 ? 48.062 -3.975 -15.394 1.00 51.84 96 GLU A O 1
ATOM 786 N N . TRP A 1 97 ? 47.244 -6.006 -14.847 1.00 55.38 97 TRP A N 1
ATOM 787 C CA . TRP A 1 97 ? 47.857 -6.135 -13.524 1.00 55.38 97 TRP A CA 1
ATOM 788 C C . TRP A 1 97 ? 48.817 -7.318 -13.552 1.00 55.38 97 TRP A C 1
ATOM 790 O O . TRP A 1 97 ? 48.410 -8.378 -14.087 1.00 55.38 97 TRP A O 1
#

Secondary structure (DSSP, 8-state):
----------------------------HHHHHHHHHHHHHHTS-HHHHHHHHHHHHHHHHHHHHHHHHHHHHTTTTHHHHHHHHHHTTTT------

pLDDT: mean 74.83, std 20.3, range [38.94, 98.38]